Protein AF-A0A7V9FU95-F1 (afdb_monomer_lite)

Sequence (119 aa):
MTHDTDISSRHENRCARPGCLNPVPRNPRGRPRLYCTPACRTATHRHPDTHELLHVEVDHGSTSSRGRPTGQVWLVRLRRGPHHVVIAVGLGRPSAEHLARQIREVVNPPPLATPPQIR

Secondary structure (DSSP, 8-state):
------SSSTTTTB-SSTT--PBPPPPSSSSPPS-SSHHHHHHHHT-GGGGS--EEEEEEEE---TTS---EEEEEEEEETTEEEEEEEEE-HHHHHHHHHHHHHHHSPPPP-PPP---

Foldseek 3Di:
DDDDDPDPVCPVQAAPQPPGRDGADADPDDDGDNHNDPVSVVVSVVPPQVPFAWAKDKDWDFPPDPPDPGDTKIWIKIDGPPDIDTDDIRDDPVVSVVVSVVVCCVRPPDPDPDPPPDD

pLDDT: mean 75.66, std 17.51, range [34.81, 96.56]

Structure (mmCIF, N/CA/C/O backbone):
data_AF-A0A7V9FU95-F1
#
_entry.id   AF-A0A7V9FU95-F1
#
loop_
_atom_site.group_PDB
_atom_site.id
_atom_site.type_symbol
_atom_site.label_atom_id
_atom_site.label_alt_id
_atom_site.label_comp_id
_atom_site.label_asym_id
_atom_site.label_entity_id
_atom_site.label_seq_id
_atom_site.pdbx_PDB_ins_code
_atom_site.Cartn_x
_atom_site.Cartn_y
_atom_site.Cartn_z
_atom_site.occupancy
_atom_site.B_iso_or_equiv
_atom_site.auth_seq_id
_atom_site.auth_comp_id
_atom_site.auth_asym_id
_atom_site.auth_atom_id
_atom_site.pdbx_PDB_model_num
ATOM 1 N N . MET A 1 1 ? -33.780 26.802 36.016 1.00 34.81 1 MET A N 1
ATOM 2 C CA . MET A 1 1 ? -33.842 26.696 34.545 1.00 34.81 1 MET A CA 1
ATOM 3 C C . MET A 1 1 ? -32.389 26.572 34.068 1.00 34.81 1 MET A C 1
ATOM 5 O O . MET A 1 1 ? -31.712 27.583 34.068 1.00 34.81 1 MET A O 1
ATOM 9 N N . THR A 1 2 ? -31.724 25.402 34.096 1.00 40.56 2 THR A N 1
ATOM 10 C CA . THR A 1 2 ? -31.700 24.310 33.076 1.00 40.56 2 THR A CA 1
ATOM 11 C C . THR A 1 2 ? -31.624 24.859 31.649 1.00 40.56 2 THR A C 1
ATOM 13 O O . THR A 1 2 ? -32.522 25.602 31.284 1.00 40.56 2 THR A O 1
ATOM 16 N N . HIS A 1 3 ? -30.674 24.547 30.769 1.00 39.59 3 HIS A N 1
ATOM 17 C CA . HIS A 1 3 ? -29.571 23.583 30.697 1.00 39.59 3 HIS A CA 1
ATOM 18 C C . HIS A 1 3 ? -28.623 24.119 29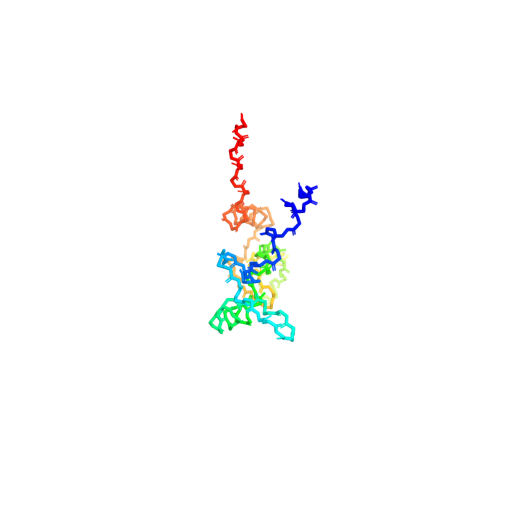.607 1.00 39.59 3 HIS A C 1
ATOM 20 O O . HIS A 1 3 ? -29.116 24.459 28.540 1.00 39.59 3 HIS A O 1
ATOM 26 N N . ASP A 1 4 ? -27.305 24.121 29.820 1.00 36.94 4 ASP A N 1
ATOM 27 C CA . ASP A 1 4 ? -26.335 24.332 28.731 1.00 36.94 4 ASP A CA 1
ATOM 28 C C . ASP A 1 4 ? -25.129 23.404 28.922 1.00 36.94 4 ASP A C 1
ATOM 30 O O . ASP A 1 4 ? -24.089 23.752 29.481 1.00 36.94 4 ASP A O 1
ATOM 34 N N . THR A 1 5 ? -25.313 22.128 28.581 1.00 45.16 5 THR A N 1
ATOM 35 C CA . THR A 1 5 ? -24.246 21.113 28.638 1.00 45.16 5 THR A CA 1
ATOM 36 C C . THR A 1 5 ? -24.513 19.989 27.626 1.00 45.16 5 THR A C 1
ATOM 38 O O . THR A 1 5 ? -24.536 18.820 27.989 1.00 45.16 5 THR A O 1
ATOM 41 N N . ASP A 1 6 ? -24.749 20.314 26.346 1.00 42.72 6 ASP A N 1
ATOM 42 C CA . ASP A 1 6 ? -25.040 19.303 25.299 1.00 42.72 6 ASP A CA 1
ATOM 43 C C . ASP A 1 6 ? -24.107 19.335 24.073 1.00 42.72 6 ASP A C 1
ATOM 45 O O . ASP A 1 6 ? -24.532 19.107 22.944 1.00 42.72 6 ASP A O 1
ATOM 49 N N . ILE A 1 7 ? -22.807 19.607 24.245 1.00 42.22 7 ILE A N 1
ATOM 50 C CA . ILE A 1 7 ? -21.857 19.488 23.113 1.00 42.22 7 ILE A CA 1
ATOM 51 C C . ILE A 1 7 ? -20.629 18.615 23.430 1.00 42.22 7 ILE A C 1
ATOM 53 O O . ILE A 1 7 ? -20.077 17.995 22.522 1.00 42.22 7 ILE A O 1
ATOM 57 N N . SER A 1 8 ? -20.256 18.416 24.701 1.00 38.97 8 SER A N 1
ATOM 58 C CA . SER A 1 8 ? -19.027 17.668 25.039 1.00 38.97 8 SER A CA 1
ATOM 59 C C . SER A 1 8 ? -19.187 16.141 25.182 1.00 38.97 8 SER A C 1
ATOM 61 O O . SER A 1 8 ? -18.194 15.423 25.196 1.00 38.97 8 SER A O 1
ATOM 63 N N . SER A 1 9 ? -20.411 15.602 25.258 1.00 45.72 9 SER A N 1
ATOM 64 C CA . SER A 1 9 ? -20.645 14.202 25.677 1.00 45.72 9 SER A CA 1
ATOM 65 C C . SER A 1 9 ? -20.680 13.161 24.543 1.00 45.72 9 SER A C 1
ATOM 67 O O . SER A 1 9 ? -20.654 11.951 24.802 1.00 45.72 9 SER A O 1
ATOM 69 N N . ARG A 1 10 ? -20.753 13.593 23.273 1.00 45.03 10 ARG A N 1
ATOM 70 C CA . ARG A 1 10 ? -21.076 12.699 22.139 1.00 45.03 10 ARG A CA 1
ATOM 71 C C . ARG A 1 10 ? -19.917 11.794 21.690 1.00 45.03 10 ARG A C 1
ATOM 73 O O . ARG A 1 10 ? -20.170 10.784 21.030 1.00 45.03 10 ARG A O 1
ATOM 80 N N . HIS A 1 11 ? -18.678 12.091 22.092 1.00 51.72 11 HIS A N 1
ATOM 81 C CA . HIS A 1 11 ? -17.507 11.238 21.828 1.00 51.72 11 HIS A CA 1
ATOM 82 C C . HIS A 1 11 ? -17.051 10.406 23.036 1.00 51.72 11 HIS A C 1
ATOM 84 O O . HIS A 1 11 ? -16.438 9.359 22.850 1.00 51.72 11 HIS A O 1
ATOM 90 N N . GLU A 1 12 ? -17.407 10.802 24.259 1.00 61.78 12 GLU A N 1
ATOM 91 C CA . GLU A 1 12 ? -16.877 10.202 25.494 1.00 61.78 12 GLU A CA 1
ATOM 92 C C . GLU A 1 12 ? -17.439 8.811 25.822 1.00 61.78 12 GLU A C 1
ATOM 94 O O . GLU A 1 12 ? -16.859 8.072 26.611 1.00 61.78 12 GLU A O 1
ATOM 99 N N . ASN A 1 13 ? -18.551 8.418 25.196 1.00 75.38 13 ASN A N 1
ATOM 100 C CA . ASN A 1 13 ? -19.200 7.129 25.451 1.00 75.38 13 ASN A CA 1
ATOM 101 C C . ASN A 1 13 ? -19.029 6.115 24.310 1.00 75.38 13 ASN A C 1
ATOM 103 O O . ASN A 1 13 ? -19.756 5.126 24.286 1.00 75.38 13 ASN A O 1
ATOM 107 N N . ARG A 1 14 ?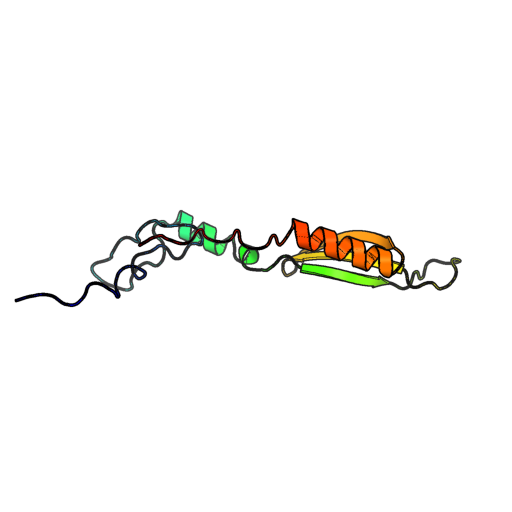 -18.125 6.330 23.345 1.00 86.25 14 ARG A N 1
ATOM 108 C CA . ARG A 1 14 ? -17.944 5.416 22.201 1.00 86.25 14 ARG A CA 1
ATOM 109 C C . ARG A 1 14 ? -16.838 4.399 22.441 1.00 86.25 14 ARG A C 1
ATOM 111 O O . ARG A 1 14 ? -15.859 4.667 23.131 1.00 86.25 14 ARG A O 1
ATOM 118 N N . CYS A 1 15 ? -17.001 3.213 21.861 1.00 88.12 15 CYS A N 1
ATOM 119 C CA . CYS A 1 15 ? -15.984 2.177 21.924 1.00 88.12 15 CYS A CA 1
ATOM 120 C C . CYS A 1 15 ? -14.682 2.656 21.268 1.00 88.12 15 CYS A C 1
ATOM 122 O O . CYS A 1 15 ? -14.680 3.083 20.121 1.00 88.12 15 CYS A O 1
ATOM 124 N N . ALA A 1 16 ? -13.557 2.472 21.957 1.00 87.25 16 ALA A N 1
ATOM 125 C CA . ALA A 1 16 ? -12.225 2.793 21.447 1.00 87.25 16 ALA A CA 1
ATOM 126 C C . ALA A 1 16 ? -11.744 1.866 20.310 1.00 87.25 16 ALA A C 1
ATOM 128 O O . ALA A 1 16 ? -10.622 2.005 19.832 1.00 87.25 16 ALA A O 1
ATOM 129 N N . ARG A 1 17 ? -12.553 0.885 19.879 1.00 85.19 17 ARG A N 1
ATOM 130 C CA . ARG A 1 17 ? -12.222 0.047 18.722 1.00 85.19 17 ARG A CA 1
ATOM 131 C C . ARG A 1 17 ? -12.477 0.851 17.435 1.00 85.19 17 ARG A C 1
ATOM 133 O O . ARG A 1 17 ? -13.616 1.278 17.235 1.00 85.19 17 ARG A O 1
ATOM 140 N N . PRO A 1 18 ? -11.493 0.961 16.524 1.00 77.56 18 PRO A N 1
ATOM 141 C CA . PRO A 1 18 ? -11.697 1.582 15.217 1.00 77.56 18 PRO A CA 1
ATOM 142 C C . PRO A 1 18 ? -12.893 0.974 14.468 1.00 77.56 18 PRO A C 1
ATOM 144 O O . PRO A 1 18 ? -13.061 -0.249 14.417 1.00 77.56 18 PRO A O 1
ATOM 147 N N . GLY A 1 19 ? -13.757 1.836 13.929 1.00 81.62 19 GLY A N 1
ATOM 148 C CA . GLY A 1 19 ? -14.961 1.433 13.191 1.00 81.62 19 GLY A CA 1
ATOM 149 C C . GLY A 1 19 ? -16.109 0.876 14.047 1.00 81.62 19 GLY A C 1
ATOM 150 O O . GLY A 1 19 ? -17.133 0.486 13.496 1.00 81.62 19 GLY A O 1
ATOM 151 N N . CYS A 1 20 ? -15.983 0.833 15.378 1.00 84.31 20 CYS A N 1
ATOM 152 C CA . CYS A 1 20 ? -17.075 0.439 16.266 1.00 84.31 20 CYS A CA 1
ATOM 153 C C . CYS A 1 20 ? -17.810 1.679 16.785 1.00 84.31 20 CYS A C 1
ATOM 155 O O . CYS A 1 20 ? -17.257 2.460 17.554 1.00 84.31 20 CYS A O 1
ATOM 157 N N . LEU A 1 21 ? -19.077 1.838 16.404 1.00 85.12 21 LEU A N 1
ATOM 158 C CA . LEU A 1 21 ? -19.911 2.962 16.850 1.00 85.12 21 LEU A CA 1
ATOM 159 C C . LEU A 1 21 ? -20.716 2.651 18.121 1.00 85.12 21 LEU A C 1
ATOM 161 O O . LEU A 1 21 ? -21.474 3.496 18.594 1.00 85.12 21 LEU A O 1
ATOM 165 N N . ASN A 1 22 ? -20.553 1.449 18.684 1.00 88.19 22 ASN A N 1
ATOM 166 C CA . ASN A 1 22 ? -21.320 1.020 19.846 1.00 88.19 22 ASN A CA 1
ATOM 167 C C . ASN A 1 22 ? -20.958 1.836 21.095 1.00 88.19 22 ASN A C 1
ATOM 169 O O . ASN A 1 22 ? -19.770 2.102 21.334 1.00 88.19 22 ASN A O 1
ATOM 173 N N . PRO A 1 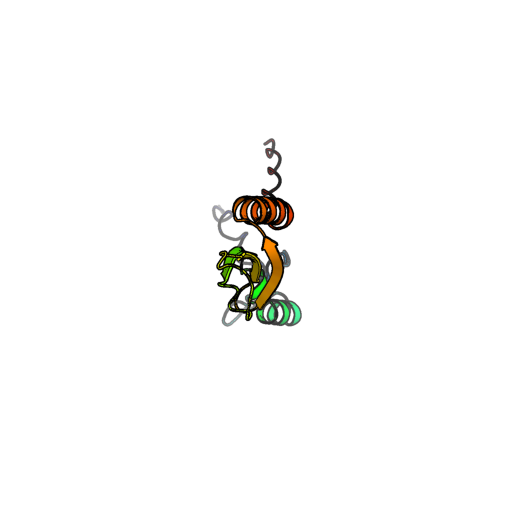23 ? -21.955 2.174 21.929 1.00 87.12 23 PRO A N 1
ATOM 174 C CA . PRO A 1 23 ? -21.705 2.833 23.193 1.00 87.12 23 PRO A CA 1
ATOM 175 C C . PRO A 1 23 ? -20.991 1.888 24.162 1.00 87.12 23 PRO A C 1
ATOM 177 O O . PRO A 1 23 ? -21.186 0.668 24.146 1.00 87.12 23 PRO A O 1
ATOM 180 N N . VAL A 1 24 ? -20.156 2.451 25.026 1.00 88.56 24 VAL A N 1
ATOM 181 C CA . VAL A 1 24 ? -19.503 1.696 26.089 1.00 88.56 24 VAL A CA 1
ATOM 182 C C . VAL A 1 24 ? -20.418 1.643 27.315 1.00 88.56 24 VAL A C 1
ATOM 184 O O . VAL A 1 24 ? -20.935 2.685 27.724 1.00 88.56 24 VAL A O 1
ATOM 187 N N . PRO A 1 25 ? -20.622 0.462 27.936 1.00 83.19 25 PRO A N 1
ATOM 188 C CA . PRO A 1 25 ? -21.372 0.362 29.180 1.00 83.19 25 PRO A CA 1
ATOM 189 C C . PRO A 1 25 ? -20.771 1.262 30.261 1.00 83.19 25 PRO A C 1
ATOM 191 O O . PRO A 1 25 ? -19.577 1.167 30.568 1.00 83.19 25 PRO A O 1
ATOM 194 N N . ARG A 1 26 ? -21.609 2.119 30.850 1.00 77.12 26 ARG A N 1
ATOM 195 C CA . ARG A 1 26 ? -21.217 2.969 31.975 1.00 77.12 26 ARG A CA 1
ATOM 196 C C . ARG A 1 26 ? -21.117 2.122 33.237 1.00 77.12 26 ARG A C 1
ATOM 198 O O . ARG A 1 26 ? -22.055 1.409 33.581 1.00 77.12 26 ARG A O 1
ATOM 205 N N . ASN A 1 27 ? -19.995 2.236 33.939 1.00 76.69 27 ASN A N 1
ATOM 206 C CA . ASN A 1 27 ? -19.870 1.705 35.289 1.00 76.69 27 ASN A CA 1
ATOM 207 C C . ASN A 1 27 ? -20.156 2.837 36.288 1.00 76.69 27 ASN A C 1
ATOM 209 O O . ASN A 1 27 ? -19.557 3.903 36.154 1.00 76.69 27 ASN A O 1
ATOM 213 N N . PRO A 1 28 ? -21.027 2.627 37.294 1.00 70.50 28 PRO A N 1
ATOM 214 C CA . PRO A 1 28 ? -21.349 3.655 38.286 1.00 70.50 28 PRO A CA 1
ATOM 215 C C . PRO A 1 28 ? -20.196 3.926 39.264 1.00 70.50 28 PRO A C 1
ATOM 217 O O . PRO A 1 28 ? -20.209 4.929 39.97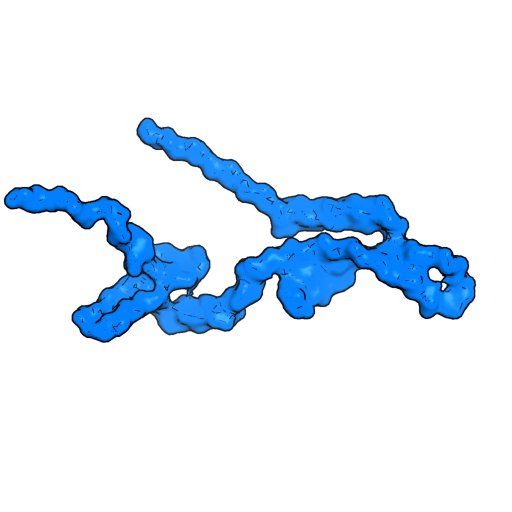0 1.00 70.50 28 PRO A O 1
ATO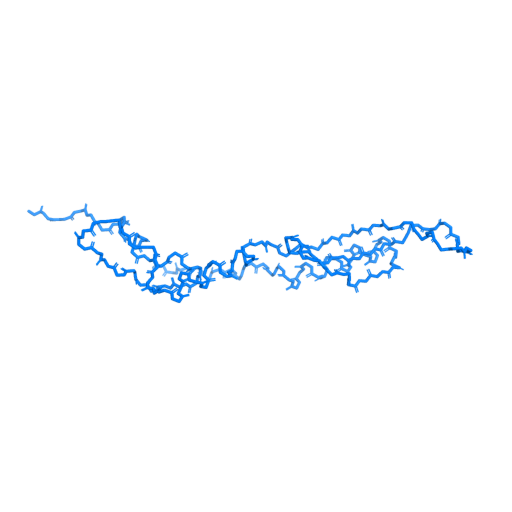M 220 N N . ARG A 1 29 ? -19.204 3.030 39.335 1.00 78.19 29 ARG A N 1
ATOM 221 C CA . ARG A 1 29 ? -18.017 3.162 40.185 1.00 78.19 29 ARG A CA 1
ATOM 222 C C . ARG A 1 29 ? -16.773 2.667 39.452 1.00 78.19 29 ARG A C 1
ATOM 224 O O . ARG A 1 29 ? -16.841 1.709 38.680 1.00 78.19 29 ARG A O 1
ATOM 231 N N . GLY A 1 30 ? -15.636 3.286 39.756 1.00 78.75 30 GLY A N 1
ATOM 232 C CA . GLY A 1 30 ? -14.336 2.939 39.184 1.00 78.75 30 GLY A CA 1
ATOM 233 C C . GLY A 1 30 ? -14.075 3.567 37.813 1.00 78.75 30 GLY A C 1
ATOM 234 O O . GLY A 1 30 ? -14.819 4.425 37.341 1.00 78.75 30 GLY A O 1
ATOM 235 N N . ARG A 1 31 ? -12.973 3.152 37.178 1.00 76.56 31 ARG A N 1
ATOM 236 C CA . ARG A 1 31 ? -12.527 3.700 35.891 1.00 76.56 31 ARG A CA 1
ATOM 237 C C . ARG A 1 31 ? -13.531 3.367 34.771 1.00 76.56 31 ARG A C 1
ATOM 239 O O . ARG A 1 31 ? -13.914 2.198 34.651 1.00 76.56 31 ARG A O 1
ATOM 246 N N . PRO A 1 32 ? -13.905 4.339 33.915 1.00 79.00 32 PRO A N 1
ATOM 247 C CA . PRO A 1 32 ? -14.736 4.086 32.744 1.00 79.00 32 PRO A CA 1
ATOM 248 C C . PRO A 1 32 ? -14.151 2.994 31.845 1.00 79.00 32 PRO A C 1
ATOM 250 O O . PRO A 1 32 ? -12.935 2.897 31.647 1.00 79.00 32 PRO A O 1
ATOM 253 N N . ARG A 1 33 ? -15.027 2.157 31.286 1.00 83.94 33 ARG A N 1
ATOM 254 C CA . ARG A 1 33 ? -14.623 1.165 30.286 1.00 83.94 33 ARG A CA 1
ATOM 255 C C . ARG A 1 33 ? -14.305 1.901 28.979 1.00 83.94 33 ARG A C 1
ATOM 257 O O . ARG A 1 33 ? -14.957 2.882 28.648 1.00 83.94 33 ARG A O 1
ATOM 264 N N . LEU A 1 34 ? -13.323 1.400 28.229 1.00 88.25 34 LEU A N 1
ATOM 265 C CA . LEU A 1 34 ? -12.973 1.915 26.892 1.00 88.25 34 LEU A CA 1
ATOM 266 C C . LEU A 1 34 ? -13.619 1.105 25.758 1.00 88.25 34 LEU A C 1
ATOM 268 O O . LEU A 1 34 ? -13.736 1.578 24.634 1.00 88.25 34 LEU A O 1
ATOM 272 N N .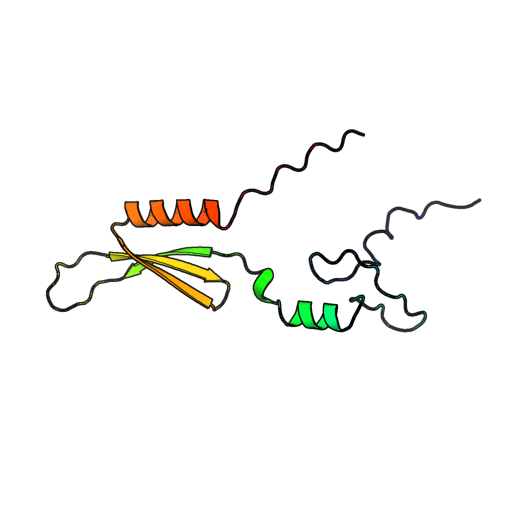 TYR A 1 35 ? -14.031 -0.135 26.034 1.00 90.38 35 TYR A N 1
ATOM 273 C CA . TYR A 1 35 ? -14.551 -1.062 25.029 1.00 90.38 35 TYR A CA 1
ATOM 274 C C . TYR A 1 35 ? -15.941 -1.554 25.413 1.00 90.38 35 TYR A C 1
ATOM 276 O O . TYR A 1 35 ? -16.172 -1.904 26.573 1.00 90.38 35 TYR A O 1
ATOM 284 N N . CYS A 1 36 ? -16.844 -1.640 24.431 1.00 90.75 36 CYS A N 1
ATOM 285 C CA . CYS A 1 36 ? -18.209 -2.116 24.651 1.00 90.75 36 CYS A CA 1
ATOM 286 C C . CYS A 1 36 ? -18.264 -3.606 25.030 1.00 90.75 36 CYS A C 1
ATOM 288 O O . CYS A 1 36 ? -19.113 -4.014 25.817 1.00 90.75 36 CYS A O 1
ATOM 290 N N . THR A 1 37 ? -17.323 -4.415 24.528 1.00 89.56 37 THR A N 1
ATOM 291 C CA . THR A 1 37 ? -17.244 -5.860 24.784 1.00 89.56 37 THR A CA 1
ATOM 292 C C . THR A 1 37 ? -15.795 -6.343 24.935 1.00 89.56 37 THR A C 1
ATOM 294 O O . THR A 1 37 ? -14.872 -5.713 24.403 1.00 89.56 37 THR A O 1
ATOM 297 N N . PRO A 1 38 ? -15.563 -7.495 25.602 1.00 88.56 38 PRO A N 1
ATOM 298 C CA . PRO A 1 38 ? -14.259 -8.157 25.599 1.00 88.56 38 PRO A CA 1
ATOM 299 C C . PRO A 1 38 ? -13.770 -8.491 24.185 1.00 88.56 38 PRO A C 1
ATOM 301 O O . PRO A 1 38 ? -12.581 -8.371 23.919 1.00 88.56 38 PRO A O 1
ATOM 304 N N . ALA A 1 39 ? -14.674 -8.839 23.263 1.00 87.94 39 ALA A N 1
ATOM 305 C CA . ALA A 1 39 ? -14.334 -9.094 21.865 1.00 87.94 39 ALA A CA 1
ATOM 306 C C . ALA A 1 39 ? -13.762 -7.848 21.170 1.00 87.94 39 ALA A C 1
ATOM 308 O O . ALA A 1 39 ? -12.753 -7.953 20.479 1.00 87.94 39 ALA A O 1
ATOM 309 N N . CYS A 1 40 ? -14.340 -6.660 21.398 1.00 87.62 40 CYS A N 1
ATOM 310 C CA . CYS A 1 40 ? -13.796 -5.406 20.866 1.00 87.62 40 CYS A CA 1
ATOM 311 C C . CYS A 1 40 ? -12.419 -5.082 21.448 1.00 87.62 40 CYS A C 1
ATOM 313 O O . CYS A 1 40 ? -11.529 -4.715 20.690 1.00 87.62 40 CYS A O 1
ATOM 315 N N . ARG A 1 41 ? -12.220 -5.296 22.755 1.00 88.31 41 ARG A N 1
ATOM 316 C CA . ARG A 1 41 ? -10.902 -5.163 23.397 1.00 88.31 41 ARG A CA 1
ATOM 317 C C . ARG A 1 41 ? -9.874 -6.084 22.735 1.00 88.31 41 ARG A C 1
ATOM 319 O O . ARG A 1 41 ? -8.813 -5.634 22.320 1.00 88.31 41 ARG A O 1
ATOM 326 N N . THR A 1 42 ? -10.194 -7.371 22.620 1.00 86.75 42 THR A N 1
ATOM 327 C CA . THR A 1 42 ? -9.290 -8.370 22.039 1.00 86.75 42 THR A CA 1
ATOM 328 C C . THR A 1 42 ? -9.017 -8.096 20.565 1.00 86.75 42 THR A C 1
ATOM 330 O O . THR A 1 42 ? -7.883 -8.240 20.131 1.00 86.75 42 THR A O 1
ATOM 333 N N . ALA A 1 43 ? -10.022 -7.673 19.798 1.00 80.50 43 ALA A N 1
ATOM 334 C CA . ALA A 1 43 ? -9.846 -7.309 18.399 1.00 80.50 43 ALA A CA 1
ATOM 335 C C . ALA A 1 43 ? -8.895 -6.120 18.242 1.00 80.50 43 ALA A C 1
ATOM 337 O O . ALA A 1 43 ? -7.981 -6.220 17.441 1.00 80.50 43 ALA A O 1
ATOM 338 N N . THR A 1 44 ? -9.040 -5.059 19.045 1.00 79.00 44 THR A N 1
ATOM 339 C CA . THR A 1 44 ? -8.102 -3.925 19.033 1.00 79.00 44 THR A CA 1
ATOM 340 C C . THR A 1 44 ? -6.675 -4.363 19.370 1.00 79.00 44 THR A C 1
ATOM 342 O O . THR A 1 44 ? -5.745 -3.976 18.675 1.00 79.00 44 THR A O 1
ATOM 345 N N . HIS A 1 45 ? -6.479 -5.227 20.374 1.00 75.00 45 HIS A N 1
ATOM 346 C CA . HIS A 1 45 ? -5.140 -5.735 20.714 1.00 75.00 45 HIS A CA 1
ATOM 347 C C . HIS A 1 45 ? -4.561 -6.720 19.692 1.00 75.00 45 HIS A C 1
ATOM 349 O O . HIS A 1 45 ? -3.347 -6.828 19.581 1.00 75.00 45 HIS A O 1
ATOM 355 N N . ARG A 1 46 ? -5.409 -7.446 18.956 1.00 68.94 46 ARG A N 1
ATOM 356 C CA . ARG A 1 46 ? -5.004 -8.305 17.831 1.00 68.94 46 ARG A CA 1
ATOM 357 C C . ARG A 1 46 ? -4.836 -7.529 16.527 1.00 68.94 46 ARG A C 1
ATOM 359 O O . ARG A 1 46 ? -4.460 -8.124 15.526 1.00 68.94 46 ARG A O 1
ATOM 366 N N . HIS A 1 47 ? -5.165 -6.242 16.513 1.00 60.88 47 HIS A N 1
ATOM 367 C CA . HIS A 1 47 ? -5.030 -5.349 15.369 1.00 60.88 47 HIS A CA 1
ATOM 368 C C . HIS A 1 47 ? -4.142 -4.126 15.692 1.00 60.88 47 HIS A C 1
ATOM 370 O O . HIS A 1 47 ? -4.551 -2.999 15.399 1.00 60.88 47 HIS A O 1
ATOM 376 N N . PRO A 1 48 ? -2.928 -4.287 16.269 1.00 53.94 48 PRO A N 1
ATOM 377 C CA . PRO A 1 48 ? -1.996 -3.161 16.346 1.00 53.94 48 PRO A CA 1
ATOM 378 C C . PRO A 1 48 ? -1.646 -2.635 14.940 1.00 53.94 48 PRO A C 1
ATOM 380 O O . PRO A 1 48 ? -1.507 -1.432 14.746 1.00 53.94 48 PRO A O 1
ATOM 383 N N . ASP A 1 49 ? -1.618 -3.528 13.944 1.00 53.56 49 ASP A N 1
ATOM 384 C CA . ASP A 1 49 ? -1.029 -3.260 12.625 1.00 53.56 49 ASP A CA 1
ATOM 385 C C . ASP A 1 49 ? -1.996 -2.660 11.595 1.00 53.56 49 ASP A C 1
ATOM 387 O O . ASP A 1 49 ? -1.580 -2.274 10.506 1.00 53.56 49 ASP A O 1
ATOM 391 N N . THR A 1 50 ? -3.297 -2.552 11.889 1.00 54.47 50 THR A N 1
ATOM 392 C CA . THR A 1 50 ? -4.241 -1.889 10.959 1.00 54.47 50 THR A CA 1
ATOM 393 C C . THR A 1 50 ? -4.089 -0.371 10.919 1.00 54.47 50 THR A C 1
ATOM 395 O O . THR A 1 50 ? -4.669 0.260 10.040 1.00 54.47 50 THR A O 1
ATOM 398 N N . HIS A 1 51 ? -3.334 0.221 11.850 1.00 56.28 51 HIS A N 1
ATOM 399 C CA . HIS A 1 51 ? -2.990 1.644 11.812 1.00 56.28 51 HIS A CA 1
ATOM 400 C C . HIS A 1 51 ? -1.661 1.925 11.112 1.00 56.28 51 HIS A C 1
ATOM 402 O O . HIS A 1 51 ? -1.390 3.081 10.788 1.00 56.28 51 HIS A O 1
ATOM 408 N N . GLU A 1 52 ? -0.837 0.906 10.859 1.00 65.56 52 GLU A N 1
ATOM 409 C CA . GLU A 1 52 ? 0.378 1.112 10.086 1.00 65.56 52 GLU A CA 1
ATOM 410 C C . GLU A 1 52 ? 0.036 1.197 8.602 1.00 65.56 52 GLU A C 1
ATOM 412 O O . GLU A 1 52 ? -0.506 0.271 7.988 1.00 65.56 52 GLU A O 1
ATOM 417 N N . LEU A 1 53 ? 0.344 2.363 8.039 1.00 76.00 53 LEU A N 1
ATOM 418 C CA . LEU A 1 53 ? 0.146 2.658 6.632 1.00 76.00 53 LEU A CA 1
ATOM 419 C C . LEU A 1 53 ? 0.885 1.630 5.773 1.00 76.00 53 LEU A C 1
ATOM 421 O O . LEU A 1 53 ? 1.994 1.192 6.084 1.00 76.00 53 LEU A O 1
ATOM 425 N N . LEU A 1 54 ? 0.250 1.232 4.672 1.00 86.25 54 LEU A N 1
ATOM 426 C CA . LEU A 1 54 ? 0.886 0.365 3.696 1.00 86.25 54 LEU A CA 1
ATOM 427 C C . LEU A 1 54 ? 1.827 1.210 2.832 1.00 86.25 54 LEU A C 1
ATOM 429 O O . LEU A 1 54 ? 1.387 2.070 2.063 1.00 86.25 54 LEU A O 1
ATOM 433 N N . HIS A 1 55 ? 3.124 0.954 2.957 1.00 89.81 55 HIS A N 1
ATOM 434 C CA . HIS A 1 55 ? 4.162 1.666 2.228 1.00 89.81 55 HIS A CA 1
ATOM 435 C C . HIS A 1 55 ? 4.602 0.879 0.995 1.00 89.81 55 HIS A C 1
ATOM 437 O O . HIS A 1 55 ? 4.754 -0.343 1.030 1.00 89.81 55 HIS A O 1
ATOM 443 N N . VAL A 1 56 ? 4.830 1.605 -0.098 1.00 93.88 56 VAL A N 1
ATOM 444 C CA . VAL A 1 56 ? 5.413 1.066 -1.331 1.00 93.88 56 VAL A CA 1
ATOM 445 C C . VAL A 1 56 ? 6.810 1.650 -1.488 1.00 93.88 56 VAL A C 1
ATOM 447 O O . VAL A 1 56 ? 6.965 2.850 -1.752 1.00 93.88 56 VAL A O 1
ATOM 450 N N . GLU A 1 57 ? 7.810 0.796 -1.321 1.00 93.62 57 GLU A N 1
ATOM 451 C CA . GLU A 1 57 ? 9.232 1.121 -1.363 1.00 93.62 57 GLU A CA 1
ATOM 452 C C . GLU A 1 57 ? 9.823 0.731 -2.723 1.00 93.62 57 GLU A C 1
ATOM 454 O O . GLU A 1 57 ? 9.515 -0.330 -3.272 1.00 93.62 57 GLU A O 1
ATOM 459 N N . VAL A 1 58 ? 10.686 1.596 -3.258 1.00 92.94 58 VAL A N 1
ATOM 460 C CA . VAL A 1 58 ? 11.521 1.311 -4.429 1.00 92.94 58 VAL A CA 1
ATOM 461 C C . VAL A 1 58 ? 12.946 1.185 -3.922 1.00 92.94 58 VAL A C 1
ATOM 463 O O . VAL A 1 58 ? 13.504 2.149 -3.403 1.00 92.94 58 VAL A O 1
ATOM 466 N N . ASP A 1 59 ? 13.499 -0.012 -4.036 1.00 88.25 59 ASP A N 1
ATOM 467 C CA . ASP A 1 59 ? 14.819 -0.359 -3.521 1.00 88.25 59 ASP A CA 1
ATOM 468 C C . ASP A 1 59 ? 15.720 -0.779 -4.688 1.00 88.25 59 ASP A C 1
ATOM 470 O O . ASP A 1 59 ? 15.243 -1.093 -5.786 1.00 88.25 59 ASP A O 1
ATOM 474 N N . HIS A 1 60 ? 17.027 -0.780 -4.470 1.00 82.06 60 HIS A N 1
ATOM 475 C CA . HIS A 1 60 ? 18.000 -1.190 -5.472 1.00 82.06 60 HIS A CA 1
ATOM 476 C C . HIS A 1 60 ? 18.987 -2.177 -4.864 1.00 82.06 60 HIS A C 1
ATOM 478 O O . HIS A 1 60 ? 19.543 -1.968 -3.791 1.00 82.06 60 HIS A O 1
ATOM 484 N N . GLY A 1 61 ? 19.204 -3.278 -5.575 1.00 71.00 61 GLY A N 1
ATOM 485 C CA . GLY A 1 61 ? 20.237 -4.247 -5.250 1.00 71.00 61 GLY A CA 1
ATOM 486 C C . GLY A 1 61 ? 21.351 -4.187 -6.284 1.00 71.00 61 GLY A C 1
ATOM 487 O O . GLY A 1 61 ? 21.106 -3.976 -7.474 1.00 71.00 61 GLY A O 1
ATOM 488 N N . SER A 1 62 ? 22.582 -4.447 -5.855 1.00 58.62 62 SER A N 1
ATOM 489 C CA . SER A 1 62 ? 23.607 -4.913 -6.787 1.00 58.62 62 SER A CA 1
ATOM 490 C C . SER A 1 62 ? 23.299 -6.363 -7.138 1.00 58.62 62 SER A C 1
ATOM 492 O O . SER A 1 62 ? 23.259 -7.213 -6.245 1.00 58.62 62 SER A O 1
ATOM 494 N N . THR A 1 63 ? 23.125 -6.692 -8.421 1.00 54.38 63 THR A N 1
ATOM 495 C CA . THR A 1 63 ? 23.217 -8.095 -8.845 1.00 54.38 63 THR A CA 1
ATOM 496 C C . THR A 1 63 ? 24.672 -8.531 -8.760 1.00 54.38 63 THR A C 1
ATOM 498 O O . THR A 1 63 ? 25.394 -8.542 -9.753 1.00 54.38 63 THR A O 1
ATOM 501 N N . SER A 1 64 ? 25.122 -8.899 -7.565 1.00 46.88 64 SER A N 1
ATOM 502 C CA . SER A 1 64 ? 26.284 -9.768 -7.414 1.00 46.88 64 SER A CA 1
ATOM 503 C C . SER A 1 64 ? 25.839 -11.195 -7.745 1.00 46.88 64 SER A C 1
ATOM 505 O O . SER A 1 64 ? 25.641 -12.038 -6.875 1.00 46.88 64 SER A O 1
ATOM 507 N N . SER A 1 65 ? 25.585 -11.463 -9.024 1.00 47.81 65 SER A N 1
ATOM 508 C CA . SER A 1 65 ? 25.511 -12.825 -9.539 1.00 47.81 65 SER A CA 1
ATOM 509 C C . SER A 1 65 ? 26.608 -12.974 -10.582 1.00 47.81 65 SER A C 1
ATOM 511 O O . SER A 1 65 ? 26.686 -12.215 -11.547 1.00 47.81 65 SER A O 1
ATOM 513 N N . ARG A 1 66 ? 27.514 -13.919 -10.307 1.00 47.47 66 ARG A N 1
ATOM 514 C CA . ARG A 1 66 ? 28.680 -14.287 -11.119 1.00 47.47 66 ARG A CA 1
ATOM 515 C C . ARG A 1 66 ? 28.364 -14.187 -12.621 1.00 47.47 66 ARG A C 1
ATOM 517 O O . ARG A 1 66 ? 27.682 -15.054 -13.155 1.00 47.47 66 ARG A O 1
ATOM 524 N N . GLY A 1 67 ? 28.865 -13.139 -13.282 1.00 51.88 67 GLY A N 1
ATOM 525 C CA . GLY A 1 67 ? 28.930 -13.050 -14.746 1.00 51.88 67 GLY A CA 1
ATOM 526 C C . GLY A 1 67 ? 27.936 -12.133 -15.475 1.00 51.88 67 GLY A C 1
ATOM 527 O O . GLY A 1 67 ? 27.976 -12.122 -16.702 1.00 51.88 67 GLY A O 1
ATOM 528 N N . ARG A 1 68 ? 27.074 -11.349 -14.807 1.00 53.59 68 ARG A N 1
ATOM 529 C CA . ARG A 1 68 ? 26.231 -10.339 -15.493 1.00 53.59 68 ARG A CA 1
ATOM 530 C C . ARG A 1 68 ? 26.854 -8.937 -15.385 1.00 53.59 68 ARG A C 1
ATOM 532 O O . ARG A 1 68 ? 27.376 -8.628 -14.315 1.00 53.59 68 ARG A O 1
ATOM 539 N N . PRO A 1 69 ? 26.819 -8.086 -16.437 1.00 51.50 69 PRO A N 1
ATOM 540 C CA . PRO A 1 69 ? 27.317 -6.715 -16.344 1.00 51.50 69 PRO A CA 1
ATOM 541 C C . PRO A 1 69 ? 26.707 -5.994 -15.140 1.00 51.50 69 PRO A C 1
ATOM 543 O O . PRO A 1 69 ? 25.512 -6.123 -14.867 1.00 51.50 69 PRO A O 1
ATOM 546 N N . THR A 1 70 ? 27.561 -5.271 -14.420 1.00 54.22 70 THR A N 1
ATOM 547 C CA . THR A 1 70 ? 27.283 -4.476 -13.222 1.00 54.22 70 THR A CA 1
ATOM 548 C C . THR A 1 70 ? 26.223 -3.414 -13.516 1.00 54.22 70 THR A C 1
ATOM 550 O O . THR A 1 70 ? 26.524 -2.276 -13.859 1.00 54.22 70 THR A O 1
ATOM 553 N N . GLY A 1 71 ? 24.956 -3.803 -13.405 1.00 61.12 71 GLY A N 1
ATOM 554 C CA . GLY A 1 71 ? 23.807 -2.911 -13.458 1.00 61.12 71 GLY A CA 1
ATOM 555 C C . GLY A 1 71 ? 23.117 -2.871 -12.100 1.00 61.12 71 GLY A C 1
ATOM 556 O O . GLY A 1 71 ? 22.933 -3.906 -11.460 1.00 61.12 71 GLY A O 1
ATOM 557 N N . GLN A 1 72 ? 22.720 -1.679 -11.656 1.00 68.62 72 GLN A N 1
ATOM 558 C CA . GLN A 1 72 ? 21.771 -1.551 -10.551 1.00 68.62 72 GLN A CA 1
ATOM 559 C C . GLN A 1 72 ? 20.437 -2.147 -11.006 1.00 68.62 72 GLN A C 1
ATOM 561 O O . GLN A 1 72 ? 19.833 -1.644 -11.956 1.00 68.62 72 GLN A O 1
ATOM 566 N N . VAL A 1 73 ? 19.977 -3.210 -10.346 1.00 81.88 73 VAL A N 1
ATOM 567 C CA . VAL A 1 73 ? 18.613 -3.703 -10.550 1.00 81.88 73 VAL A CA 1
ATOM 568 C C . VAL A 1 73 ? 17.712 -3.122 -9.484 1.00 81.88 73 VAL A C 1
ATOM 570 O O . VAL A 1 73 ? 18.046 -3.110 -8.298 1.00 81.88 73 VAL A O 1
ATOM 573 N N . TRP A 1 74 ? 16.554 -2.651 -9.920 1.00 89.19 74 TRP A N 1
ATOM 574 C CA . TRP A 1 74 ? 15.563 -2.069 -9.037 1.00 89.19 74 TRP A CA 1
ATOM 575 C C . TRP A 1 74 ? 14.494 -3.104 -8.705 1.00 89.19 74 TRP A C 1
ATOM 577 O O . TRP A 1 74 ? 14.148 -3.966 -9.525 1.00 89.19 74 TRP A O 1
ATOM 587 N N . LEU A 1 75 ? 13.988 -3.027 -7.481 1.00 92.25 75 LEU A N 1
ATOM 588 C CA . LEU A 1 75 ? 12.900 -3.851 -6.981 1.00 92.25 75 LEU A CA 1
ATOM 589 C C . LEU A 1 75 ? 11.838 -2.980 -6.318 1.00 92.25 75 LEU A C 1
ATOM 591 O O . LEU A 1 75 ? 12.115 -1.873 -5.855 1.00 92.25 75 LEU A O 1
ATOM 595 N N . VAL A 1 76 ? 10.616 -3.500 -6.267 1.00 94.00 76 VAL A N 1
ATOM 596 C CA . VAL A 1 76 ? 9.496 -2.862 -5.570 1.00 94.00 76 VAL A CA 1
ATOM 597 C C . VAL A 1 76 ? 9.062 -3.762 -4.423 1.00 94.00 76 VAL A C 1
ATOM 599 O O . VAL A 1 76 ? 8.804 -4.954 -4.620 1.00 94.00 76 VAL A O 1
ATOM 602 N N . ARG A 1 77 ? 8.986 -3.191 -3.221 1.00 94.56 77 ARG A N 1
ATOM 603 C CA . ARG A 1 77 ? 8.613 -3.880 -1.985 1.00 94.56 77 ARG A CA 1
ATOM 604 C C . ARG A 1 77 ? 7.371 -3.228 -1.382 1.00 94.56 77 ARG A C 1
ATOM 606 O O . ARG A 1 77 ? 7.257 -2.005 -1.334 1.00 94.56 77 ARG A O 1
ATOM 613 N N . LEU A 1 78 ? 6.444 -4.055 -0.912 1.00 94.12 78 LEU A N 1
ATOM 614 C CA . LEU A 1 78 ? 5.336 -3.628 -0.063 1.00 94.12 78 LEU A CA 1
ATOM 615 C C . LEU A 1 78 ? 5.741 -3.808 1.394 1.00 94.12 78 LEU A C 1
ATOM 617 O O . LEU A 1 78 ? 6.274 -4.867 1.732 1.00 94.12 78 LEU A O 1
ATOM 621 N N . ARG A 1 79 ? 5.453 -2.834 2.254 1.00 90.50 79 ARG A N 1
ATOM 622 C CA . ARG A 1 79 ? 5.765 -2.910 3.682 1.00 90.50 79 ARG A CA 1
ATOM 623 C C . ARG A 1 79 ? 4.593 -2.456 4.547 1.00 90.50 79 ARG A C 1
ATOM 625 O O . ARG A 1 79 ? 3.975 -1.431 4.274 1.00 90.50 79 ARG A O 1
ATOM 632 N N . ARG A 1 80 ? 4.325 -3.212 5.610 1.00 88.69 80 ARG A N 1
ATOM 633 C CA . ARG A 1 80 ? 3.445 -2.847 6.726 1.00 88.69 80 ARG A CA 1
ATOM 634 C C . ARG A 1 80 ? 4.172 -3.220 8.014 1.00 88.69 80 ARG A C 1
ATOM 636 O O . ARG A 1 80 ? 4.324 -4.406 8.308 1.00 88.69 80 ARG A O 1
ATOM 643 N N . GLY A 1 81 ? 4.710 -2.218 8.702 1.00 84.44 81 GLY A N 1
ATOM 644 C CA . GLY A 1 81 ? 5.510 -2.431 9.907 1.00 84.44 81 GLY A CA 1
ATOM 645 C C . GLY A 1 81 ? 6.731 -3.321 9.682 1.00 84.44 81 GLY A C 1
ATOM 646 O O . GLY A 1 81 ? 7.578 -2.995 8.837 1.00 84.44 81 GLY A O 1
ATOM 647 N N . PRO A 1 82 ? 6.856 -4.447 10.413 1.00 82.69 82 PRO A N 1
ATOM 648 C CA . PRO A 1 82 ? 7.939 -5.410 10.223 1.00 82.69 82 PRO A CA 1
ATOM 649 C C . PRO A 1 82 ? 7.707 -6.343 9.023 1.00 82.69 82 PRO A C 1
ATOM 651 O O . PRO A 1 82 ? 8.643 -6.991 8.551 1.00 82.69 82 PRO A O 1
ATOM 654 N N . HIS A 1 83 ? 6.477 -6.424 8.514 1.00 86.12 83 HIS A N 1
ATOM 655 C CA . HIS A 1 83 ? 6.116 -7.324 7.430 1.00 86.12 83 HIS A CA 1
ATOM 656 C C . HIS A 1 83 ? 6.394 -6.681 6.076 1.00 86.12 83 HIS A C 1
ATOM 658 O O . HIS A 1 83 ? 6.024 -5.532 5.827 1.00 86.12 83 HIS A O 1
ATOM 664 N N . HIS A 1 84 ? 7.016 -7.439 5.175 1.00 90.62 84 HIS A N 1
ATOM 665 C CA . HIS A 1 84 ? 7.267 -6.976 3.821 1.00 90.62 84 HIS A CA 1
ATOM 666 C C . HIS A 1 84 ? 7.180 -8.100 2.790 1.00 90.62 84 HIS A C 1
ATOM 668 O O . HIS A 1 84 ? 7.406 -9.267 3.108 1.00 90.62 84 HIS A O 1
ATOM 674 N N . VAL A 1 85 ? 6.880 -7.734 1.543 1.00 92.38 85 VAL A N 1
ATOM 675 C CA . VAL A 1 85 ? 6.894 -8.650 0.397 1.00 92.38 85 VAL A CA 1
ATOM 676 C C . VAL A 1 85 ? 7.550 -7.980 -0.805 1.00 92.38 85 VAL A C 1
ATOM 678 O O . VAL A 1 85 ? 7.347 -6.789 -1.046 1.00 92.38 85 VAL A O 1
ATOM 681 N N . VAL A 1 86 ? 8.342 -8.736 -1.564 1.00 92.44 86 VAL A N 1
ATOM 682 C CA . VAL A 1 86 ? 8.902 -8.273 -2.840 1.00 92.44 86 VAL A CA 1
ATOM 683 C C . VAL A 1 86 ? 7.885 -8.552 -3.941 1.00 92.44 86 VAL A C 1
ATOM 685 O O . VAL A 1 86 ? 7.461 -9.690 -4.113 1.00 92.44 86 VAL A O 1
ATOM 688 N N . ILE A 1 87 ? 7.486 -7.508 -4.664 1.00 92.75 87 ILE A N 1
ATOM 689 C CA . ILE A 1 87 ? 6.446 -7.570 -5.701 1.00 92.75 87 ILE A CA 1
ATOM 690 C C . ILE A 1 87 ? 7.075 -7.778 -7.080 1.00 92.75 87 ILE A C 1
ATOM 692 O O . ILE A 1 87 ? 6.570 -8.544 -7.893 1.00 92.75 87 ILE A O 1
ATOM 696 N N . ALA A 1 88 ? 8.185 -7.087 -7.344 1.00 91.75 88 ALA A N 1
ATOM 697 C CA . ALA A 1 88 ? 8.896 -7.141 -8.616 1.00 91.75 88 ALA A CA 1
ATOM 698 C C . ALA A 1 88 ? 10.398 -6.926 -8.406 1.00 91.75 88 ALA A C 1
ATOM 700 O O . ALA A 1 88 ? 10.794 -6.171 -7.518 1.00 91.75 88 ALA A O 1
ATOM 701 N N . VAL A 1 89 ? 11.222 -7.559 -9.244 1.00 90.50 89 VAL A N 1
ATOM 702 C CA . VAL A 1 89 ? 12.691 -7.447 -9.264 1.00 90.50 89 VAL A CA 1
ATOM 703 C C . VAL A 1 89 ? 13.190 -7.309 -10.700 1.00 90.50 89 VAL A C 1
ATOM 705 O O . VAL A 1 89 ? 12.491 -7.682 -11.639 1.00 90.50 89 VAL A O 1
ATOM 708 N N . GLY A 1 90 ? 14.419 -6.820 -10.878 1.00 86.81 90 GLY A N 1
ATOM 709 C CA . GLY A 1 90 ? 15.049 -6.753 -12.201 1.00 86.81 90 GLY A CA 1
ATOM 710 C C . GLY A 1 90 ? 14.516 -5.624 -13.083 1.00 86.81 90 GLY A C 1
ATOM 711 O O . GLY A 1 90 ? 14.673 -5.676 -14.300 1.00 86.81 90 GLY A O 1
ATOM 712 N N . LEU A 1 91 ? 13.882 -4.616 -12.483 1.00 87.38 91 LEU A N 1
ATOM 713 C CA . LEU A 1 91 ? 13.360 -3.460 -13.196 1.00 87.38 91 LEU A CA 1
ATOM 714 C C . LEU A 1 91 ? 14.466 -2.426 -13.439 1.00 87.38 91 LEU A C 1
ATOM 716 O O . LEU A 1 91 ? 15.403 -2.288 -12.647 1.00 87.38 91 LEU A O 1
ATOM 720 N N . GLY A 1 92 ? 14.320 -1.651 -14.514 1.00 89.69 92 GLY A N 1
ATOM 721 C CA . GLY A 1 92 ? 14.984 -0.353 -14.618 1.00 89.69 92 GLY A CA 1
ATOM 722 C C . GLY A 1 92 ? 14.333 0.656 -13.668 1.00 89.69 92 GLY A C 1
ATOM 723 O O . GLY A 1 92 ? 13.147 0.533 -13.351 1.00 89.69 92 GLY A O 1
ATOM 724 N N . ARG A 1 93 ? 15.086 1.677 -13.238 1.00 89.31 93 ARG A N 1
ATOM 725 C CA . ARG A 1 93 ? 14.596 2.699 -12.295 1.00 89.31 93 ARG A CA 1
ATOM 726 C C . ARG A 1 93 ? 13.251 3.326 -12.706 1.00 89.31 93 ARG A C 1
ATOM 728 O O . ARG A 1 93 ? 12.347 3.311 -11.873 1.00 89.31 93 ARG A O 1
ATOM 735 N N . PRO A 1 94 ? 13.052 3.799 -13.957 1.00 93.25 94 PRO A N 1
ATOM 736 C CA . PRO A 1 94 ? 11.785 4.430 -14.340 1.00 93.25 94 PRO A CA 1
ATOM 737 C C . PRO A 1 94 ? 10.601 3.461 -14.254 1.00 93.25 94 PRO A C 1
ATOM 739 O O . PRO A 1 94 ? 9.519 3.832 -13.808 1.00 93.25 94 PRO A O 1
ATOM 742 N N . SER A 1 95 ? 10.810 2.196 -14.633 1.00 93.88 95 SER A N 1
ATOM 743 C CA . SER A 1 95 ? 9.785 1.153 -14.548 1.00 93.88 95 SER A CA 1
ATOM 744 C C . SER A 1 95 ? 9.423 0.832 -13.096 1.00 93.88 95 SER A C 1
ATOM 746 O O . SER A 1 95 ? 8.245 0.670 -12.785 1.00 93.88 95 SER A O 1
ATOM 748 N N . ALA A 1 96 ? 10.413 0.774 -12.198 1.00 94.19 96 ALA A N 1
ATOM 749 C CA . ALA A 1 96 ? 10.186 0.552 -10.771 1.00 94.19 96 ALA A CA 1
ATOM 750 C C . ALA A 1 96 ? 9.417 1.714 -10.124 1.00 94.19 96 ALA A C 1
ATOM 752 O O . ALA A 1 96 ? 8.458 1.484 -9.389 1.00 94.19 96 ALA A O 1
ATOM 753 N N . GLU A 1 97 ? 9.788 2.959 -10.438 1.00 95.12 97 GLU A N 1
ATOM 754 C CA . GLU A 1 97 ? 9.082 4.157 -9.968 1.00 95.12 97 GLU A CA 1
ATOM 755 C C . GLU A 1 97 ? 7.640 4.206 -10.491 1.00 95.12 97 GLU A C 1
ATOM 757 O O . GLU A 1 97 ? 6.709 4.477 -9.727 1.00 95.12 97 GLU A O 1
ATOM 762 N N . HIS A 1 98 ? 7.436 3.886 -11.773 1.00 96.56 98 HIS A N 1
ATOM 763 C CA . HIS A 1 98 ? 6.109 3.842 -12.380 1.00 96.56 98 HIS A CA 1
ATOM 764 C C . HIS A 1 98 ? 5.212 2.788 -11.721 1.00 96.56 98 HIS A C 1
ATOM 766 O O . HIS A 1 98 ? 4.084 3.103 -11.338 1.00 96.56 98 HIS A O 1
ATOM 772 N N . LEU A 1 99 ? 5.723 1.566 -11.534 1.00 95.94 99 LEU A N 1
ATOM 773 C CA . LEU A 1 99 ? 4.999 0.489 -10.861 1.00 95.94 99 LEU A CA 1
ATOM 774 C C . LEU A 1 99 ? 4.658 0.871 -9.417 1.00 95.94 99 LEU A C 1
ATOM 776 O O . LEU A 1 99 ? 3.520 0.706 -8.981 1.00 95.94 99 LEU A O 1
ATOM 780 N N . ALA A 1 100 ? 5.617 1.430 -8.678 1.00 95.31 100 ALA A N 1
ATOM 781 C CA . ALA A 1 100 ? 5.383 1.851 -7.304 1.00 95.31 100 ALA A CA 1
ATOM 782 C C . ALA A 1 100 ? 4.275 2.907 -7.204 1.00 95.31 100 ALA A C 1
ATOM 784 O O . ALA A 1 100 ? 3.444 2.836 -6.300 1.00 95.31 100 ALA A O 1
ATOM 785 N N . ARG A 1 101 ? 4.222 3.862 -8.142 1.00 95.00 101 ARG A N 1
ATOM 786 C CA . ARG A 1 101 ? 3.140 4.853 -8.210 1.00 95.00 101 ARG A CA 1
ATOM 787 C C . ARG A 1 101 ? 1.776 4.193 -8.437 1.00 95.00 101 ARG A C 1
ATOM 789 O O . ARG A 1 101 ? 0.862 4.474 -7.670 1.00 95.00 101 ARG A O 1
ATOM 796 N N . GLN A 1 102 ? 1.654 3.287 -9.408 1.00 95.56 102 GLN A N 1
ATOM 797 C CA . GLN A 1 102 ? 0.392 2.579 -9.668 1.00 95.56 102 GLN A CA 1
ATOM 798 C C . GLN A 1 102 ? -0.078 1.775 -8.451 1.00 95.56 102 GLN A C 1
ATOM 800 O O . GLN A 1 102 ? -1.253 1.798 -8.098 1.00 95.56 102 GLN A O 1
ATOM 805 N N . ILE A 1 103 ? 0.844 1.102 -7.758 1.00 94.56 103 ILE A N 1
ATOM 806 C CA . ILE A 1 103 ? 0.500 0.348 -6.549 1.00 94.56 103 ILE A CA 1
ATOM 807 C C . ILE A 1 103 ? 0.008 1.298 -5.454 1.00 94.56 103 ILE A C 1
ATOM 809 O O . ILE A 1 103 ? -1.005 1.004 -4.827 1.00 94.56 103 ILE A O 1
ATOM 813 N N . ARG A 1 104 ? 0.664 2.451 -5.245 1.00 92.44 104 ARG A N 1
ATOM 814 C CA . ARG A 1 104 ? 0.217 3.456 -4.261 1.00 92.44 104 ARG A CA 1
ATOM 815 C C . ARG A 1 104 ? -1.199 3.947 -4.543 1.00 92.44 104 ARG A C 1
ATOM 817 O O . ARG A 1 104 ? -1.969 4.054 -3.599 1.00 92.44 104 ARG A O 1
ATOM 824 N N . GLU A 1 105 ? -1.533 4.207 -5.805 1.00 90.25 105 GLU A N 1
ATOM 825 C CA . GLU A 1 105 ? -2.877 4.641 -6.220 1.00 90.25 105 GLU A CA 1
ATOM 826 C C . GLU A 1 105 ? -3.949 3.595 -5.874 1.00 90.25 105 GLU A C 1
ATOM 828 O O . GLU A 1 105 ? -5.044 3.951 -5.444 1.00 90.25 105 GLU A O 1
ATOM 833 N N . VAL A 1 106 ? -3.623 2.305 -6.002 1.00 89.62 106 VAL A N 1
ATOM 834 C CA . VAL A 1 106 ? -4.539 1.203 -5.671 1.00 89.62 106 VAL A CA 1
ATOM 835 C C . VAL A 1 106 ? -4.655 0.986 -4.163 1.00 89.62 106 VAL A C 1
ATOM 837 O O . VAL A 1 106 ? -5.752 0.763 -3.654 1.00 89.62 106 VAL A O 1
ATOM 840 N N . VAL A 1 107 ? -3.535 1.013 -3.436 1.00 87.94 107 VAL A N 1
ATOM 841 C CA . VAL A 1 107 ? -3.520 0.632 -2.014 1.00 87.94 107 VAL A CA 1
ATOM 842 C C . VAL A 1 107 ? -3.838 1.775 -1.055 1.00 87.94 107 VAL A C 1
ATOM 844 O O . VAL A 1 107 ? -4.274 1.518 0.063 1.00 87.94 107 VAL A O 1
ATOM 847 N N . ASN A 1 108 ? -3.631 3.019 -1.486 1.00 81.88 108 ASN A N 1
ATOM 848 C CA . ASN A 1 108 ? -3.918 4.229 -0.725 1.00 81.88 108 ASN A CA 1
ATOM 849 C C . ASN A 1 108 ? -4.846 5.130 -1.556 1.00 81.88 108 ASN A C 1
ATOM 851 O O . ASN A 1 108 ? -4.420 6.202 -1.997 1.00 81.88 108 ASN A O 1
ATOM 855 N N . PRO A 1 109 ? -6.097 4.699 -1.818 1.00 71.12 109 PRO A N 1
ATOM 856 C CA . PRO A 1 109 ? -7.028 5.514 -2.578 1.00 71.12 109 PRO A CA 1
ATOM 857 C C . PRO A 1 109 ? -7.288 6.829 -1.827 1.00 71.12 109 PRO A C 1
ATOM 859 O O . PRO A 1 109 ? -7.371 6.823 -0.591 1.00 71.12 109 PRO A O 1
ATOM 862 N N . PRO A 1 110 ? -7.422 7.963 -2.536 1.00 67.19 110 PRO A N 1
ATOM 863 C CA . PRO A 1 110 ? -7.784 9.216 -1.896 1.00 67.19 110 PRO A CA 1
ATOM 864 C C . PRO A 1 110 ? -9.111 9.033 -1.143 1.00 67.19 110 PRO A C 1
ATOM 866 O O . PRO A 1 110 ? -10.001 8.332 -1.640 1.00 67.19 110 PRO A O 1
ATOM 869 N N . PRO A 1 111 ? -9.267 9.629 0.053 1.00 64.31 111 PRO A N 1
ATOM 870 C CA . PRO A 1 111 ? -10.526 9.556 0.776 1.00 64.31 111 PRO A CA 1
ATOM 871 C C . PRO A 1 111 ? -11.635 10.091 -0.131 1.00 64.31 111 PRO A C 1
ATOM 873 O O . PRO A 1 111 ? -11.526 11.201 -0.657 1.00 64.31 111 PRO A O 1
ATOM 876 N N . LEU A 1 112 ? -12.674 9.276 -0.342 1.00 64.69 112 LEU A N 1
ATOM 877 C CA . LEU A 1 112 ? -13.868 9.683 -1.077 1.00 64.69 112 LEU A CA 1
ATOM 878 C C . LEU A 1 112 ? -14.330 11.013 -0.487 1.00 64.69 112 LEU A C 1
ATOM 880 O O . LEU A 1 112 ? -14.558 11.094 0.722 1.00 64.69 112 LEU A O 1
ATOM 884 N N . ALA A 1 113 ? -14.395 12.052 -1.321 1.00 58.03 113 ALA A N 1
ATOM 885 C CA . ALA A 1 113 ? -14.827 13.370 -0.892 1.00 58.03 113 ALA A CA 1
ATOM 886 C C . ALA A 1 113 ? -16.169 13.217 -0.169 1.00 58.03 113 ALA A C 1
ATOM 888 O O . ALA A 1 113 ? -17.152 12.775 -0.766 1.00 58.03 113 ALA A O 1
ATOM 889 N N . THR A 1 114 ? -16.193 13.513 1.132 1.00 59.41 114 THR A N 1
ATOM 890 C CA . THR A 1 114 ? -17.432 13.515 1.905 1.00 59.41 114 THR A CA 1
ATOM 891 C C . THR A 1 114 ? -18.385 14.475 1.195 1.00 59.41 114 THR A C 1
ATOM 893 O O . THR A 1 114 ? -18.003 15.634 1.000 1.00 59.41 114 THR A O 1
ATOM 896 N N . PRO A 1 115 ? -19.584 14.040 0.763 1.00 56.62 115 PRO A N 1
ATOM 897 C CA . PRO A 1 115 ? -20.519 14.958 0.136 1.00 56.62 115 PRO A CA 1
ATOM 898 C C . PRO A 1 115 ? -20.804 16.110 1.109 1.00 56.62 115 PRO A C 1
ATOM 900 O O . PRO A 1 115 ? -20.865 15.875 2.324 1.00 56.62 115 PRO A O 1
ATOM 903 N N . PRO A 1 116 ? -20.941 17.353 0.613 1.00 57.12 116 PRO A N 1
ATOM 904 C CA . PRO A 1 116 ? -21.249 18.489 1.465 1.00 57.12 116 PRO A CA 1
ATOM 905 C C . PRO A 1 116 ? -22.535 18.179 2.232 1.00 57.12 116 PRO A C 1
ATOM 907 O O . PRO A 1 116 ? -23.570 17.891 1.632 1.00 57.12 116 PRO A O 1
ATOM 910 N N . GLN A 1 117 ? -22.462 18.195 3.565 1.00 62.31 117 GLN A N 1
ATOM 911 C CA . GLN A 1 117 ? -23.663 18.123 4.385 1.00 62.31 117 GLN A CA 1
ATOM 912 C C . GLN A 1 117 ? -24.416 19.436 4.192 1.00 62.31 117 GLN A C 1
ATOM 914 O O . GLN A 1 117 ? -24.028 20.468 4.738 1.00 62.31 117 GLN A O 1
ATOM 919 N N . ILE A 1 118 ? -25.443 19.397 3.346 1.00 57.00 118 ILE A N 1
ATOM 920 C CA . ILE A 1 118 ? -26.397 20.490 3.180 1.00 57.00 118 ILE A CA 1
ATOM 921 C C . ILE A 1 118 ? -27.096 20.653 4.535 1.00 57.00 118 ILE A C 1
ATOM 923 O O . ILE A 1 118 ? -27.704 19.703 5.033 1.00 57.00 118 ILE A O 1
ATOM 927 N N . ARG A 1 119 ? -26.902 21.820 5.152 1.00 52.56 119 ARG A N 1
ATOM 928 C CA . ARG A 1 119 ? -27.601 22.255 6.365 1.00 52.56 119 ARG A CA 1
ATOM 929 C C . ARG A 1 119 ? -28.991 22.763 6.025 1.00 52.56 119 ARG A C 1
ATOM 931 O O . ARG A 1 119 ? -29.111 23.430 4.975 1.00 52.56 119 ARG A O 1
#

Radius of gyration: 24.07 Å; chains: 1; bounding box: 63×41×56 Å